Protein AF-A0ABD5S179-F1 (afdb_monomer_lite)

Organism: NCBI:txid1776492

Sequence (127 aa):
MGDDRQATFGTDGELRADTPPEASGTDDFGEEKGADDTDGGYNRYVVSSLLQKAVRRSDEEIAAWAAWELSRSGYGWNLWDRLNLFVVEDLRAGQDVALVVARYEELAEEWGEGSWRGRLCAIHAAL

Structure (mmCIF, N/CA/C/O backbone):
data_AF-A0ABD5S179-F1
#
_entry.id   AF-A0ABD5S179-F1
#
loop_
_atom_site.group_PDB
_atom_site.id
_atom_site.type_symbol
_atom_site.label_atom_id
_atom_site.label_alt_id
_atom_site.label_comp_id
_atom_site.label_asym_id
_atom_site.label_entity_id
_atom_site.label_seq_id
_atom_site.pdbx_PDB_ins_code
_atom_site.Cartn_x
_atom_site.Cartn_y
_atom_site.Cartn_z
_atom_site.occupancy
_atom_site.B_iso_or_equiv
_atom_site.auth_seq_id
_atom_site.auth_comp_id
_atom_site.auth_asym_id
_atom_site.auth_atom_id
_atom_site.pdbx_PDB_model_num
ATOM 1 N N . MET A 1 1 ? 8.893 13.911 5.346 1.00 35.06 1 MET A N 1
ATOM 2 C CA . MET A 1 1 ? 8.490 15.040 4.477 1.00 35.06 1 MET A CA 1
ATOM 3 C C . MET A 1 1 ? 8.954 14.687 3.080 1.00 35.06 1 MET A C 1
ATOM 5 O O . MET A 1 1 ? 10.134 14.848 2.794 1.00 35.06 1 MET A O 1
ATOM 9 N N . GLY A 1 2 ? 8.077 14.057 2.298 1.00 40.59 2 GLY A N 1
ATOM 10 C CA . GLY A 1 2 ? 8.385 13.671 0.926 1.00 40.59 2 GLY A CA 1
ATOM 11 C C . GLY A 1 2 ? 8.520 14.914 0.061 1.00 40.59 2 GLY A C 1
ATOM 12 O O . GLY A 1 2 ? 7.735 15.845 0.207 1.00 40.59 2 GLY A O 1
ATOM 13 N N . ASP A 1 3 ? 9.548 14.921 -0.777 1.00 41.84 3 ASP A N 1
ATOM 14 C CA . ASP A 1 3 ? 9.722 15.875 -1.865 1.00 41.84 3 ASP A CA 1
ATOM 15 C C . ASP A 1 3 ? 8.397 15.999 -2.633 1.00 41.84 3 ASP A C 1
ATOM 17 O O . ASP A 1 3 ? 7.816 14.976 -3.021 1.00 41.84 3 ASP A O 1
ATOM 21 N N . ASP A 1 4 ? 7.887 17.225 -2.776 1.00 45.16 4 ASP A N 1
ATOM 22 C CA . ASP A 1 4 ? 6.675 17.539 -3.532 1.00 45.16 4 ASP A CA 1
ATOM 23 C C . ASP A 1 4 ? 6.927 17.163 -4.998 1.00 45.16 4 ASP A C 1
ATOM 25 O O . ASP A 1 4 ? 7.359 17.978 -5.815 1.00 45.16 4 ASP A O 1
ATOM 29 N N . ARG A 1 5 ? 6.683 15.894 -5.339 1.00 58.81 5 ARG A N 1
ATOM 30 C CA . ARG A 1 5 ? 6.813 15.334 -6.689 1.00 58.81 5 ARG A CA 1
ATOM 31 C C . ARG A 1 5 ? 5.643 15.813 -7.544 1.00 58.81 5 ARG A C 1
ATOM 33 O O . ARG A 1 5 ? 4.743 15.060 -7.914 1.00 58.81 5 ARG A O 1
ATOM 40 N N . GLN A 1 6 ? 5.622 17.117 -7.798 1.00 55.97 6 GLN A N 1
ATOM 41 C CA . GLN A 1 6 ? 4.667 17.760 -8.679 1.00 55.97 6 GLN A CA 1
ATOM 42 C C . GLN A 1 6 ? 4.959 17.307 -10.108 1.00 55.97 6 GLN A C 1
ATOM 44 O O . GLN A 1 6 ? 6.061 17.502 -10.617 1.00 55.97 6 GLN A O 1
ATOM 49 N N . ALA A 1 7 ? 3.964 16.716 -10.769 1.00 59.78 7 ALA A N 1
ATOM 50 C CA . ALA A 1 7 ? 4.078 16.394 -12.183 1.00 59.78 7 ALA A CA 1
ATOM 51 C C . ALA A 1 7 ? 4.406 17.672 -12.971 1.00 59.78 7 ALA A C 1
ATOM 53 O O . ALA A 1 7 ? 3.683 18.671 -12.884 1.00 59.78 7 ALA A O 1
ATOM 54 N N . THR A 1 8 ? 5.508 17.647 -13.719 1.00 58.25 8 THR A N 1
ATOM 55 C CA . THR A 1 8 ? 5.935 18.778 -14.546 1.00 58.25 8 THR A CA 1
ATOM 56 C C . THR A 1 8 ? 5.627 18.492 -16.007 1.00 58.25 8 THR A C 1
ATOM 58 O O . THR A 1 8 ? 5.684 17.353 -16.469 1.00 58.25 8 THR A O 1
ATOM 61 N N . PHE A 1 9 ? 5.267 19.533 -16.753 1.00 66.00 9 PHE A N 1
ATOM 62 C CA . PHE A 1 9 ? 5.140 19.423 -18.200 1.00 66.00 9 PHE A CA 1
ATOM 63 C C . PHE A 1 9 ? 6.526 19.562 -18.829 1.00 66.00 9 PHE A C 1
ATOM 65 O O . PHE A 1 9 ? 7.252 20.519 -18.551 1.00 66.00 9 PHE A O 1
ATOM 72 N N . GLY A 1 10 ? 6.894 18.602 -19.674 1.00 62.50 10 GLY A N 1
ATOM 73 C CA . GLY A 1 10 ? 8.074 18.692 -20.520 1.00 62.50 10 GLY A CA 1
ATOM 74 C C . GLY A 1 10 ? 7.951 19.822 -21.545 1.00 62.50 10 GLY A C 1
ATOM 75 O O . GLY A 1 10 ? 6.874 20.368 -21.782 1.00 62.50 10 GLY A O 1
ATOM 76 N N . THR A 1 11 ? 9.064 20.152 -22.198 1.00 67.19 11 THR A N 1
ATOM 77 C CA . THR A 1 11 ? 9.140 21.177 -23.255 1.00 67.19 11 THR A CA 1
ATOM 78 C C . THR A 1 11 ? 8.179 20.942 -24.421 1.00 67.19 11 THR A C 1
ATOM 80 O O . THR A 1 11 ? 7.793 21.903 -25.080 1.00 67.19 11 THR A O 1
ATOM 83 N N . ASP A 1 12 ? 7.748 19.696 -24.620 1.00 70.56 12 ASP A N 1
ATOM 84 C CA . ASP A 1 12 ? 6.823 19.277 -25.677 1.00 70.56 12 ASP A CA 1
ATOM 85 C C . ASP A 1 12 ? 5.386 19.036 -25.163 1.00 70.56 12 ASP A C 1
ATOM 87 O O . ASP A 1 12 ? 4.533 18.535 -25.891 1.00 70.56 12 ASP A O 1
ATOM 91 N N . GLY A 1 13 ? 5.093 19.400 -23.907 1.00 65.44 13 GLY A N 1
ATOM 92 C CA . GLY A 1 13 ? 3.767 19.256 -23.292 1.00 65.44 13 GLY A CA 1
ATOM 93 C C . GLY A 1 13 ? 3.465 17.873 -22.707 1.00 65.44 13 GLY A C 1
ATOM 94 O O . GLY A 1 13 ? 2.362 17.652 -22.209 1.00 65.44 13 GLY A O 1
ATOM 95 N N . GLU A 1 14 ? 4.427 16.950 -22.725 1.00 62.41 14 GLU A N 1
ATOM 96 C CA . GLU A 1 14 ? 4.292 15.637 -22.091 1.00 62.41 14 GLU A CA 1
ATOM 97 C C . GLU A 1 14 ? 4.283 15.755 -20.562 1.00 62.41 14 GLU A C 1
ATOM 99 O O . GLU A 1 14 ? 5.107 16.459 -19.975 1.00 62.41 14 GLU A O 1
ATOM 104 N N . LEU A 1 15 ? 3.356 15.052 -19.911 1.00 58.41 15 LEU A N 1
ATOM 105 C CA . LEU A 1 15 ? 3.312 14.935 -18.455 1.00 58.41 15 LEU A CA 1
ATOM 106 C C . LEU A 1 15 ? 4.462 14.034 -17.993 1.00 58.41 15 LEU A C 1
ATOM 108 O O . LEU A 1 15 ? 4.468 12.840 -18.279 1.00 58.41 15 LEU A O 1
ATOM 112 N N . ARG A 1 16 ? 5.423 14.599 -17.261 1.00 51.78 16 ARG A N 1
ATOM 113 C CA . ARG A 1 16 ? 6.479 13.839 -16.590 1.00 51.78 16 ARG A CA 1
ATOM 114 C C . ARG A 1 16 ? 6.086 13.659 -15.134 1.00 51.78 16 ARG A C 1
ATOM 116 O O . ARG A 1 16 ? 6.177 14.588 -14.332 1.00 51.78 16 ARG A O 1
ATOM 123 N N . ALA A 1 17 ? 5.596 12.467 -14.820 1.00 57.12 17 ALA A N 1
ATOM 124 C CA . ALA A 1 17 ? 5.623 11.962 -13.459 1.00 57.12 17 ALA A CA 1
ATOM 125 C C . ALA A 1 17 ? 6.963 11.244 -13.278 1.00 57.12 17 ALA A C 1
ATOM 127 O O . ALA A 1 17 ? 7.329 10.421 -14.117 1.00 57.12 17 ALA A O 1
ATOM 128 N N . ASP A 1 18 ? 7.699 11.563 -12.217 1.00 62.41 18 ASP A N 1
ATOM 129 C CA . ASP A 1 18 ? 8.901 10.811 -11.865 1.00 62.41 18 ASP A CA 1
ATOM 130 C C . ASP A 1 18 ? 8.477 9.415 -11.388 1.00 62.41 18 ASP A C 1
ATOM 132 O O . ASP A 1 18 ? 8.128 9.212 -10.221 1.00 62.41 18 ASP A O 1
ATOM 136 N N . THR A 1 19 ? 8.453 8.452 -12.313 1.00 65.69 19 THR A N 1
ATOM 137 C CA . THR A 1 19 ? 8.315 7.033 -11.983 1.00 65.69 19 THR A CA 1
ATOM 138 C C . THR A 1 19 ? 9.563 6.609 -11.210 1.00 65.69 19 THR A C 1
ATOM 140 O O . THR A 1 19 ? 10.671 6.759 -11.734 1.00 65.69 19 THR A O 1
ATOM 143 N N . PRO A 1 20 ? 9.424 6.095 -9.974 1.00 70.38 20 PRO A N 1
ATOM 144 C CA . PRO A 1 20 ? 10.568 5.605 -9.218 1.00 70.38 20 PRO A CA 1
ATOM 145 C C . PRO A 1 20 ? 11.324 4.534 -10.014 1.00 70.38 20 PRO A C 1
ATOM 147 O O . PRO A 1 20 ? 10.675 3.740 -10.704 1.00 70.38 20 PRO A O 1
ATOM 150 N N . PRO A 1 21 ? 12.661 4.451 -9.908 1.00 75.00 21 PRO A N 1
ATOM 151 C CA . PRO A 1 21 ? 13.430 3.387 -10.552 1.00 75.00 21 PRO A CA 1
ATOM 152 C C . PRO A 1 21 ? 12.874 1.990 -10.247 1.00 75.00 21 PRO A C 1
ATOM 154 O O . PRO A 1 21 ? 12.837 1.134 -11.127 1.00 75.00 21 PRO A O 1
ATOM 157 N N . GLU A 1 22 ? 12.372 1.785 -9.029 1.00 78.19 22 GLU A N 1
ATOM 158 C CA . GLU A 1 22 ? 11.787 0.532 -8.546 1.00 78.19 22 GLU A CA 1
ATOM 159 C C . GLU A 1 22 ? 10.468 0.165 -9.240 1.00 78.19 22 GLU A C 1
ATOM 161 O O . GLU A 1 22 ? 10.056 -0.990 -9.189 1.00 78.19 22 GLU A O 1
ATOM 166 N N . ALA A 1 23 ? 9.804 1.132 -9.877 1.00 80.88 23 ALA 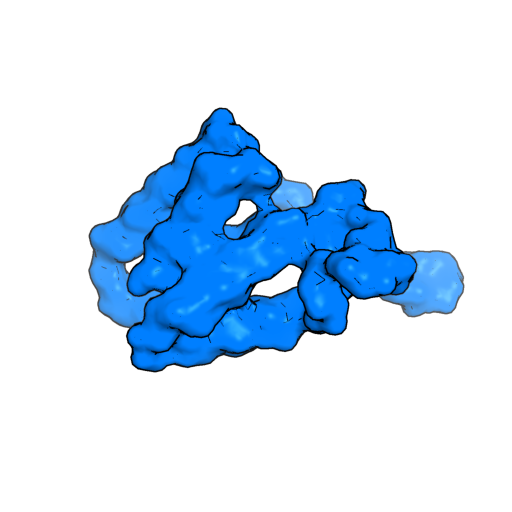A N 1
ATOM 167 C CA . ALA A 1 23 ? 8.573 0.932 -10.633 1.00 80.88 23 ALA A CA 1
ATOM 168 C C . ALA A 1 23 ? 8.807 0.775 -12.146 1.00 80.88 23 ALA A C 1
ATOM 170 O O . ALA A 1 23 ? 7.858 0.529 -12.885 1.00 80.88 23 ALA A O 1
ATOM 171 N N . SER A 1 24 ? 10.055 0.870 -12.611 1.00 86.81 24 SER A N 1
ATOM 172 C CA . SER A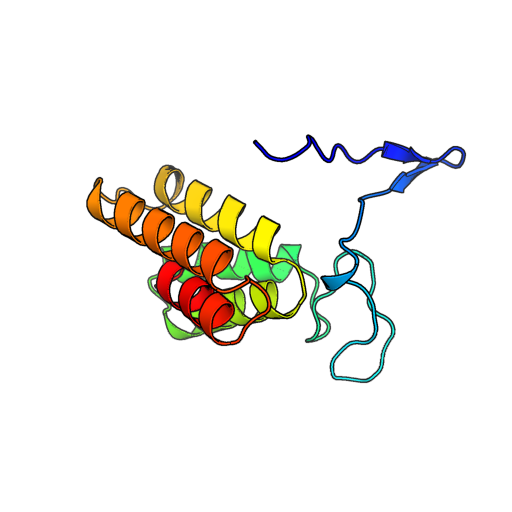 1 24 ? 10.431 0.645 -14.012 1.00 86.81 24 SER A CA 1
ATOM 173 C C . SER A 1 24 ? 10.825 -0.816 -14.283 1.00 86.81 24 SER A C 1
ATOM 175 O O . SER A 1 24 ? 11.082 -1.578 -13.352 1.00 86.81 24 SER A O 1
ATOM 177 N N . GLY A 1 25 ? 10.887 -1.222 -15.555 1.00 90.94 25 GLY A N 1
ATOM 178 C CA . GLY A 1 25 ? 11.335 -2.558 -15.965 1.00 90.94 25 GLY A CA 1
ATOM 179 C C . GLY A 1 25 ? 10.305 -3.299 -16.811 1.00 90.94 25 GLY A C 1
ATOM 180 O O . GLY A 1 25 ? 9.541 -2.676 -17.546 1.00 90.94 25 GLY A O 1
ATOM 181 N N . THR A 1 26 ? 10.307 -4.629 -16.724 1.00 94.94 26 THR A N 1
ATOM 182 C CA . THR A 1 26 ? 9.315 -5.487 -17.384 1.00 94.94 26 THR A CA 1
ATOM 183 C C . THR A 1 26 ? 8.324 -6.043 -16.376 1.00 94.94 26 THR A C 1
ATOM 185 O O . THR A 1 26 ? 8.694 -6.302 -15.231 1.00 94.94 26 THR A O 1
ATOM 188 N N . ASP A 1 27 ? 7.092 -6.256 -16.810 1.00 96.25 27 ASP A N 1
ATOM 189 C CA . ASP A 1 27 ? 6.068 -6.931 -16.024 1.00 96.25 27 ASP A CA 1
ATOM 190 C C . ASP A 1 27 ? 6.305 -8.458 -15.970 1.00 96.25 27 ASP A C 1
ATOM 192 O O . ASP A 1 27 ? 7.264 -8.998 -16.538 1.00 96.25 27 ASP A O 1
ATOM 196 N N . ASP A 1 28 ? 5.423 -9.174 -15.275 1.00 96.50 28 ASP A N 1
ATOM 197 C CA . ASP A 1 28 ? 5.458 -10.631 -15.127 1.00 96.50 28 ASP A CA 1
ATOM 198 C C . ASP A 1 28 ? 5.257 -11.383 -16.460 1.00 96.50 28 ASP A C 1
ATOM 200 O O . A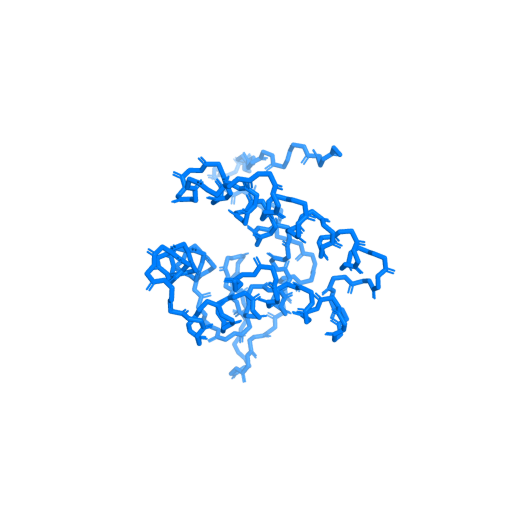SP A 1 28 ? 5.532 -12.585 -16.541 1.00 96.50 28 ASP A O 1
ATOM 204 N N . PHE A 1 29 ? 4.779 -10.699 -17.503 1.00 95.75 29 PHE A N 1
ATOM 205 C CA . PHE A 1 29 ? 4.576 -11.236 -18.850 1.00 95.75 29 PHE A CA 1
ATOM 206 C C . PHE A 1 29 ? 5.755 -10.937 -19.788 1.00 95.75 29 PHE A C 1
ATOM 208 O O . PHE A 1 29 ? 5.806 -11.463 -20.904 1.00 95.75 29 PHE A O 1
ATOM 215 N N . GLY A 1 30 ? 6.742 -10.170 -19.319 1.00 95.00 30 GLY A N 1
ATOM 216 C CA . GLY A 1 30 ? 7.906 -9.752 -20.091 1.00 95.00 30 GLY A CA 1
ATOM 217 C C . GLY A 1 30 ? 7.644 -8.545 -20.994 1.00 95.00 30 GLY A C 1
ATOM 218 O O . GLY A 1 30 ? 8.456 -8.278 -21.882 1.00 95.00 30 GLY A O 1
ATOM 219 N N . GLU A 1 31 ? 6.537 -7.831 -20.790 1.00 95.12 31 GLU A N 1
ATOM 220 C CA . GLU A 1 31 ? 6.212 -6.585 -21.483 1.00 95.12 31 GLU A CA 1
ATOM 221 C C . GLU A 1 31 ? 6.852 -5.392 -20.756 1.00 95.12 31 GLU A C 1
ATOM 223 O O . GLU A 1 31 ? 7.061 -5.419 -19.544 1.00 95.12 31 GLU A O 1
ATOM 228 N N . GLU A 1 32 ? 7.228 -4.344 -21.493 1.00 94.19 32 GLU A N 1
ATOM 229 C CA . GLU A 1 32 ? 7.817 -3.137 -20.900 1.00 94.19 32 GLU A CA 1
ATOM 230 C C . GLU A 1 32 ? 6.748 -2.351 -20.132 1.00 94.19 32 GLU A C 1
ATOM 232 O O . GLU A 1 32 ? 5.705 -2.007 -20.689 1.00 94.19 32 GLU A O 1
ATOM 237 N N . LYS A 1 33 ? 7.011 -2.054 -18.855 1.00 92.94 33 LYS A N 1
ATOM 238 C CA . LYS A 1 33 ? 6.059 -1.346 -17.996 1.00 92.94 33 LYS A CA 1
ATOM 239 C C . LYS A 1 33 ? 5.951 0.120 -18.395 1.00 92.94 33 LYS A C 1
ATOM 241 O O . LYS A 1 33 ? 6.956 0.832 -18.470 1.00 92.94 33 LYS A O 1
ATOM 246 N N . GLY A 1 34 ? 4.720 0.603 -18.546 1.00 90.19 34 GLY A N 1
ATOM 247 C CA . GLY A 1 34 ? 4.442 2.029 -18.529 1.00 90.19 34 GLY A CA 1
ATOM 248 C C . GLY A 1 34 ? 4.711 2.650 -17.155 1.00 90.19 34 GLY A C 1
ATOM 249 O O . GLY A 1 34 ? 4.816 1.973 -16.134 1.00 90.19 34 GLY A O 1
ATOM 250 N N . ALA A 1 35 ? 4.777 3.982 -17.117 1.00 88.62 35 ALA A N 1
ATOM 251 C CA . ALA A 1 35 ? 5.069 4.768 -15.912 1.00 88.62 35 ALA A CA 1
ATOM 252 C C . ALA A 1 35 ? 4.146 4.467 -14.711 1.00 88.62 35 ALA A C 1
ATOM 254 O O . ALA A 1 35 ? 4.555 4.603 -13.553 1.00 88.62 35 ALA A O 1
ATOM 255 N N . ASP A 1 36 ? 2.904 4.074 -14.998 1.00 91.94 36 ASP A N 1
ATOM 256 C CA . ASP A 1 36 ? 1.850 3.792 -14.026 1.00 91.94 36 ASP A CA 1
ATOM 257 C C . ASP A 1 36 ? 1.444 2.306 -13.998 1.00 91.94 36 ASP A C 1
ATOM 259 O O . ASP A 1 36 ? 0.427 1.982 -13.381 1.00 91.94 36 ASP A O 1
ATOM 263 N N . ASP A 1 37 ? 2.193 1.415 -14.651 1.00 95.75 37 ASP A N 1
ATOM 264 C CA . ASP A 1 37 ? 1.865 -0.010 -14.718 1.00 95.75 37 ASP A CA 1
ATOM 265 C C . ASP A 1 37 ? 2.541 -0.804 -13.596 1.00 95.75 37 ASP A C 1
ATOM 267 O O . ASP A 1 37 ? 3.706 -0.605 -13.254 1.00 95.75 37 ASP A O 1
ATOM 271 N N . THR A 1 38 ? 1.797 -1.725 -12.994 1.00 96.81 38 THR A N 1
ATOM 272 C CA . THR A 1 38 ? 2.290 -2.645 -11.971 1.00 96.81 38 THR A CA 1
ATOM 273 C C . THR A 1 38 ? 2.991 -3.844 -12.605 1.00 96.81 38 THR A C 1
ATOM 275 O O . THR A 1 38 ? 2.882 -4.087 -13.805 1.00 96.81 38 THR A O 1
ATOM 278 N N . ASP A 1 39 ? 3.720 -4.618 -11.807 1.00 96.88 39 ASP A N 1
ATOM 279 C CA . ASP A 1 39 ? 4.390 -5.830 -12.284 1.00 96.88 39 ASP A CA 1
ATOM 280 C C . ASP A 1 39 ? 3.392 -6.892 -12.786 1.00 96.88 39 ASP A C 1
ATOM 282 O O . ASP A 1 39 ? 3.735 -7.723 -13.611 1.00 96.88 39 ASP A O 1
ATOM 286 N N . GLY A 1 40 ? 2.146 -6.884 -12.313 1.00 96.69 40 GLY A N 1
ATOM 287 C CA . GLY A 1 40 ? 1.065 -7.727 -12.824 1.00 96.69 40 GLY A CA 1
ATOM 288 C C . GLY A 1 40 ? 0.386 -7.204 -14.096 1.00 96.69 40 GLY A C 1
ATOM 289 O O . GLY A 1 40 ? -0.630 -7.774 -14.494 1.00 96.69 40 GLY A O 1
ATOM 290 N N . GLY A 1 41 ? 0.884 -6.121 -14.703 1.00 96.38 41 GLY A N 1
ATOM 291 C CA . GLY A 1 41 ? 0.331 -5.542 -15.933 1.00 96.38 41 GLY A CA 1
ATOM 292 C C . GLY A 1 41 ? -0.946 -4.715 -15.726 1.00 96.38 41 GLY A C 1
ATOM 293 O O . GLY A 1 41 ? -1.747 -4.553 -16.647 1.00 96.38 41 GLY A O 1
ATOM 294 N N . TYR A 1 42 ? -1.186 -4.206 -14.512 1.00 96.75 42 TYR A N 1
ATOM 295 C CA . TYR A 1 42 ? -2.350 -3.369 -14.206 1.00 96.75 42 TYR A CA 1
ATOM 296 C C . TYR A 1 42 ? -1.961 -1.904 -14.067 1.00 96.75 42 TYR A C 1
ATOM 298 O O . TYR A 1 42 ? -0.890 -1.577 -13.579 1.00 96.75 42 TYR A O 1
ATOM 306 N N . ASN A 1 43 ? -2.884 -0.990 -14.354 1.00 95.69 43 ASN A N 1
ATOM 307 C CA . ASN A 1 43 ? -2.667 0.411 -14.013 1.00 95.69 43 ASN A CA 1
ATOM 308 C C . ASN A 1 43 ? -2.775 0.631 -12.486 1.00 95.69 43 ASN A C 1
ATOM 310 O O . ASN A 1 43 ? -3.799 0.309 -11.871 1.00 95.69 43 ASN A O 1
ATOM 314 N N . ARG A 1 44 ? -1.766 1.249 -11.864 1.00 95.56 44 ARG A N 1
ATOM 315 C CA . ARG A 1 44 ? -1.690 1.458 -10.407 1.00 95.56 44 ARG A CA 1
ATOM 316 C C . ARG A 1 44 ? -2.856 2.257 -9.835 1.00 95.56 44 ARG A C 1
ATOM 318 O O . ARG A 1 44 ? -3.259 2.015 -8.700 1.00 95.56 44 ARG A O 1
ATOM 325 N N . TYR A 1 45 ? -3.444 3.188 -10.594 1.00 95.50 45 TYR A N 1
ATOM 326 C CA . TYR A 1 45 ? -4.603 3.946 -10.120 1.00 95.50 45 TYR A CA 1
ATOM 327 C C . TYR A 1 45 ? -5.833 3.046 -9.993 1.00 95.50 45 TYR A C 1
ATOM 329 O O . TYR A 1 45 ? -6.634 3.226 -9.073 1.00 95.50 45 TYR A O 1
ATOM 337 N N . VAL A 1 46 ? -5.967 2.049 -10.874 1.00 98.12 46 VAL A N 1
ATOM 338 C CA . VAL A 1 46 ? -7.025 1.035 -10.790 1.00 98.12 46 VAL A CA 1
ATOM 339 C C . VAL A 1 46 ? -6.807 0.156 -9.562 1.00 98.12 46 VAL A C 1
ATOM 341 O O . VAL A 1 46 ? -7.745 -0.014 -8.784 1.00 98.12 46 VAL A O 1
ATOM 344 N N . VAL A 1 47 ? -5.579 -0.321 -9.332 1.00 98.31 47 VAL A N 1
ATOM 345 C CA . VAL A 1 47 ? -5.237 -1.143 -8.155 1.00 98.31 47 VAL A CA 1
ATOM 346 C C . VAL A 1 47 ? -5.426 -0.358 -6.850 1.00 98.31 47 VAL A C 1
ATOM 348 O O . VAL A 1 47 ? -6.077 -0.838 -5.928 1.00 98.31 47 VAL A O 1
ATOM 351 N N . SER A 1 48 ? -4.974 0.896 -6.786 1.00 96.94 48 SER A N 1
ATOM 352 C CA . SER A 1 48 ? -5.195 1.791 -5.640 1.00 96.94 48 SER A CA 1
ATOM 353 C C . SER A 1 48 ? -6.688 2.051 -5.383 1.00 96.94 48 SER A C 1
ATOM 355 O O . SER A 1 48 ? -7.151 2.053 -4.241 1.00 96.94 48 SER A O 1
ATOM 357 N N . SER A 1 49 ? -7.483 2.209 -6.445 1.00 96.81 49 SER A N 1
ATOM 358 C CA . SER A 1 49 ? -8.935 2.365 -6.332 1.00 96.81 49 SER A CA 1
ATOM 359 C C . SER A 1 49 ? -9.646 1.068 -5.924 1.00 96.81 49 SER A C 1
ATOM 361 O O . SER A 1 49 ? -10.715 1.127 -5.308 1.00 96.81 49 SER A O 1
ATOM 363 N N . LEU A 1 50 ? -9.102 -0.095 -6.293 1.00 98.38 50 LEU A N 1
ATOM 364 C CA . LEU A 1 50 ? -9.569 -1.404 -5.840 1.00 98.38 50 LEU A CA 1
ATOM 365 C C . LEU A 1 50 ? -9.293 -1.569 -4.344 1.00 98.38 50 LEU A C 1
ATOM 367 O O . LEU A 1 50 ? -10.225 -1.892 -3.612 1.00 98.38 50 LEU A O 1
ATOM 371 N N . LEU A 1 51 ? -8.073 -1.252 -3.898 1.00 97.94 51 LEU A N 1
ATOM 372 C CA . LEU A 1 51 ? -7.663 -1.296 -2.495 1.00 97.94 51 LEU A CA 1
ATOM 373 C C . LEU A 1 51 ? -8.632 -0.511 -1.604 1.00 97.94 51 LEU A C 1
ATOM 375 O O . LEU A 1 51 ? -9.213 -1.084 -0.689 1.00 97.94 51 LEU A O 1
ATOM 379 N N . GLN A 1 52 ? -8.893 0.764 -1.924 1.00 95.50 52 GLN A N 1
ATOM 380 C CA . GLN A 1 52 ? -9.838 1.587 -1.155 1.00 95.50 52 GLN A CA 1
ATOM 381 C C . GLN A 1 52 ? -11.210 0.910 -1.033 1.00 95.50 52 GLN A C 1
ATOM 383 O O . GLN A 1 52 ? -11.825 0.869 0.029 1.00 95.50 52 GLN A O 1
ATOM 388 N N . LYS A 1 53 ? -11.714 0.353 -2.139 1.00 96.00 53 LYS A N 1
ATOM 389 C CA . LYS A 1 53 ? -13.025 -0.304 -2.163 1.00 96.00 53 LYS A CA 1
ATOM 390 C C . LYS A 1 53 ? -13.047 -1.615 -1.380 1.00 96.00 53 LYS A C 1
ATOM 392 O O . LYS A 1 53 ? -14.102 -1.937 -0.839 1.00 96.00 53 LYS A O 1
ATOM 397 N N . ALA A 1 54 ? -11.946 -2.359 -1.362 1.00 96.62 54 ALA A N 1
ATOM 398 C CA . ALA A 1 54 ? -11.810 -3.599 -0.609 1.00 96.62 54 ALA A CA 1
ATOM 399 C C . ALA A 1 54 ? -11.766 -3.317 0.898 1.00 96.62 54 ALA A C 1
ATOM 401 O O . ALA A 1 54 ? -12.602 -3.843 1.631 1.00 96.62 54 ALA A O 1
ATOM 402 N N . VAL A 1 55 ? -10.918 -2.373 1.329 1.00 93.44 55 VAL A N 1
ATOM 403 C CA . VAL A 1 55 ? -10.816 -1.915 2.728 1.00 93.44 55 VAL A CA 1
ATOM 404 C C . VAL A 1 55 ? -12.182 -1.462 3.257 1.00 93.44 55 VAL A C 1
ATOM 406 O O . VAL A 1 55 ? -12.653 -1.942 4.284 1.00 93.44 55 VAL A O 1
ATOM 409 N N . ARG A 1 56 ? -12.906 -0.621 2.502 1.00 91.62 56 ARG A N 1
ATOM 410 C CA . ARG A 1 56 ? -14.253 -0.131 2.872 1.00 91.62 56 ARG A CA 1
ATOM 411 C C . ARG A 1 56 ? -15.314 -1.221 3.034 1.00 91.62 56 ARG A C 1
ATOM 413 O O . ARG A 1 56 ? -16.363 -0.962 3.624 1.00 91.62 56 ARG A O 1
ATOM 420 N N . ARG A 1 57 ? -15.102 -2.395 2.440 1.00 93.31 57 ARG A N 1
ATOM 421 C CA . ARG A 1 57 ? -16.029 -3.535 2.490 1.00 93.31 57 ARG A CA 1
ATOM 422 C C . ARG A 1 57 ? -15.519 -4.671 3.370 1.00 93.31 57 ARG A C 1
ATOM 424 O O . ARG A 1 57 ? -16.196 -5.692 3.434 1.00 93.31 57 ARG A O 1
ATOM 431 N N . SER A 1 58 ? -14.372 -4.486 4.026 1.00 91.75 58 SER A N 1
ATOM 432 C CA . SER A 1 58 ? -13.691 -5.526 4.801 1.00 91.75 58 SER A CA 1
ATOM 433 C C . SER A 1 58 ? -13.416 -6.790 3.973 1.00 91.75 58 SER A C 1
ATOM 435 O O . SER A 1 58 ? -13.561 -7.908 4.459 1.00 91.75 58 SER A O 1
ATOM 437 N N . ASP A 1 59 ? -13.063 -6.612 2.697 1.00 97.25 59 ASP A N 1
ATOM 438 C CA . ASP A 1 59 ? -12.638 -7.697 1.810 1.00 97.25 59 ASP A CA 1
ATOM 439 C C . ASP A 1 59 ? -11.121 -7.893 1.951 1.00 97.25 59 ASP A C 1
ATOM 441 O O . ASP A 1 59 ? -10.329 -7.297 1.217 1.00 97.25 59 ASP A O 1
ATOM 445 N N . GLU A 1 60 ? -10.730 -8.672 2.962 1.00 97.19 60 GLU A N 1
ATOM 446 C CA . GLU A 1 60 ? -9.331 -8.874 3.363 1.00 97.19 60 GLU A CA 1
ATOM 447 C C . GLU A 1 60 ? -8.473 -9.477 2.245 1.00 97.19 60 GLU A C 1
ATOM 449 O O . GLU A 1 60 ? -7.328 -9.071 2.058 1.00 97.19 60 GLU A O 1
ATOM 454 N N . GLU A 1 61 ? -9.016 -10.420 1.471 1.00 98.31 61 GLU A N 1
ATOM 455 C CA . GLU A 1 61 ? -8.273 -11.095 0.402 1.00 98.31 61 GLU A CA 1
ATOM 456 C C . GLU A 1 61 ? -7.903 -10.110 -0.712 1.00 98.31 61 GLU A C 1
ATOM 458 O O . GLU A 1 61 ? -6.740 -10.018 -1.115 1.00 98.31 61 GLU A O 1
ATOM 463 N N . ILE A 1 62 ? -8.877 -9.318 -1.171 1.00 98.62 62 ILE A N 1
ATOM 464 C CA . ILE A 1 62 ? -8.643 -8.324 -2.220 1.00 98.62 62 ILE A CA 1
ATOM 465 C C . ILE A 1 62 ? -7.802 -7.153 -1.700 1.00 98.62 62 ILE A C 1
ATOM 467 O O . ILE A 1 62 ? -6.963 -6.634 -2.442 1.00 98.62 62 ILE A O 1
ATOM 471 N N . ALA A 1 63 ? -7.979 -6.745 -0.440 1.00 98.00 63 ALA A N 1
ATOM 472 C CA . ALA A 1 63 ? -7.157 -5.706 0.177 1.00 98.00 63 ALA A CA 1
ATOM 473 C C . ALA A 1 63 ? -5.686 -6.141 0.283 1.00 98.00 63 ALA A C 1
ATOM 475 O O . ALA A 1 63 ? -4.798 -5.406 -0.155 1.00 98.00 63 ALA A O 1
ATOM 476 N N . ALA A 1 64 ? -5.433 -7.362 0.766 1.00 98.38 64 ALA A N 1
ATOM 477 C CA . ALA A 1 64 ? -4.096 -7.942 0.843 1.00 98.38 64 ALA A CA 1
ATOM 478 C C . ALA A 1 64 ? -3.439 -8.043 -0.537 1.00 98.38 64 ALA A C 1
ATOM 480 O O . ALA A 1 64 ? -2.282 -7.650 -0.696 1.00 98.38 64 ALA A O 1
ATOM 481 N N . TRP A 1 65 ? -4.174 -8.528 -1.543 1.00 98.62 65 TRP A N 1
ATOM 482 C CA . TRP A 1 65 ? -3.657 -8.634 -2.906 1.00 98.62 65 TRP A CA 1
ATOM 483 C C . TRP A 1 65 ? -3.285 -7.265 -3.484 1.00 98.62 65 TRP A C 1
ATOM 485 O O . TRP A 1 65 ? -2.182 -7.096 -4.001 1.00 98.62 65 TRP A O 1
ATOM 495 N N . ALA A 1 66 ? -4.165 -6.268 -3.356 1.00 98.56 66 ALA A N 1
ATOM 496 C CA . ALA A 1 66 ? -3.917 -4.938 -3.904 1.00 98.56 66 ALA A CA 1
ATOM 497 C C . ALA A 1 66 ? -2.739 -4.234 -3.205 1.00 98.56 66 ALA A C 1
ATOM 499 O O . ALA A 1 66 ? -1.931 -3.581 -3.869 1.00 98.56 66 ALA A O 1
ATOM 500 N N . ALA A 1 67 ? -2.605 -4.392 -1.884 1.00 98.25 67 ALA A N 1
ATOM 501 C CA . ALA A 1 67 ? -1.471 -3.866 -1.128 1.00 98.25 67 ALA A CA 1
ATOM 502 C C . ALA A 1 67 ? -0.152 -4.552 -1.517 1.00 98.25 67 ALA A C 1
ATOM 504 O O . ALA A 1 67 ? 0.852 -3.878 -1.758 1.00 98.25 67 ALA A O 1
ATOM 505 N N . TRP A 1 68 ? -0.160 -5.882 -1.642 1.00 98.06 68 TRP A N 1
ATOM 506 C CA . TRP A 1 68 ? 0.995 -6.648 -2.109 1.00 98.06 68 TRP A CA 1
ATOM 507 C C . TRP A 1 68 ? 1.434 -6.224 -3.514 1.00 98.06 68 TRP A C 1
ATOM 509 O O . TRP A 1 68 ? 2.624 -5.996 -3.737 1.00 98.06 68 TRP A O 1
ATOM 519 N N . GLU A 1 69 ? 0.482 -6.075 -4.437 1.00 98.25 69 GLU A N 1
ATOM 520 C CA . GLU A 1 69 ? 0.753 -5.721 -5.829 1.00 98.25 69 GLU A CA 1
ATOM 521 C C . GLU A 1 69 ? 1.348 -4.312 -5.956 1.00 98.25 69 GLU A C 1
ATOM 523 O O . GLU A 1 69 ? 2.348 -4.123 -6.648 1.00 98.25 69 GLU A O 1
ATOM 528 N N . LEU A 1 70 ? 0.804 -3.320 -5.243 1.00 97.62 70 LEU A N 1
ATOM 529 C CA . LEU A 1 70 ? 1.375 -1.968 -5.229 1.00 97.62 70 LEU A CA 1
ATOM 530 C C . LEU A 1 70 ? 2.773 -1.950 -4.599 1.00 97.62 70 LEU A C 1
ATOM 532 O O . LEU A 1 70 ? 3.691 -1.343 -5.149 1.00 97.62 70 LEU A O 1
ATOM 536 N N . SER A 1 71 ? 2.952 -2.641 -3.469 1.00 96.56 71 SER A N 1
ATOM 537 C CA . SER A 1 71 ? 4.229 -2.683 -2.751 1.00 96.56 71 SER A CA 1
ATOM 538 C C . SER A 1 71 ? 5.333 -3.339 -3.580 1.00 96.56 71 SER A C 1
ATOM 540 O O . SER A 1 71 ? 6.431 -2.791 -3.695 1.00 96.56 71 SER A O 1
ATOM 542 N N . ARG A 1 72 ? 5.061 -4.493 -4.201 1.00 95.44 72 ARG A N 1
ATOM 543 C CA . ARG A 1 72 ? 6.078 -5.209 -4.981 1.00 95.44 72 ARG A CA 1
ATOM 544 C C . ARG A 1 72 ? 6.468 -4.479 -6.268 1.00 95.44 72 ARG A C 1
ATOM 546 O O . ARG A 1 72 ? 7.613 -4.620 -6.677 1.00 95.44 72 ARG A O 1
ATOM 553 N N . SER A 1 73 ? 5.545 -3.698 -6.835 1.00 95.94 73 SER A N 1
ATOM 554 C CA . SER A 1 73 ? 5.698 -3.019 -8.129 1.00 95.94 73 SER A CA 1
ATOM 555 C C . SER A 1 73 ? 6.380 -1.650 -8.039 1.00 95.94 73 SER A C 1
ATOM 557 O O . SER A 1 73 ? 6.292 -0.866 -8.981 1.00 95.94 73 SER A O 1
ATOM 559 N N . GLY A 1 74 ? 6.992 -1.318 -6.896 1.00 93.75 74 GLY A N 1
ATOM 560 C CA . GLY A 1 74 ? 7.664 -0.030 -6.685 1.00 93.75 74 GLY A CA 1
ATOM 561 C C . GLY A 1 74 ? 6.728 1.136 -6.344 1.00 93.75 74 GLY A C 1
ATOM 562 O O . GLY A 1 74 ? 7.157 2.290 -6.315 1.00 93.75 74 GLY A O 1
ATOM 563 N N . TYR A 1 75 ? 5.455 0.861 -6.043 1.00 94.88 75 TYR A N 1
ATOM 564 C CA . TYR A 1 75 ? 4.455 1.870 -5.676 1.00 94.88 75 TYR A CA 1
ATOM 565 C C . TYR A 1 75 ? 4.172 1.918 -4.165 1.00 94.88 75 TYR A C 1
ATOM 567 O O . TYR A 1 75 ? 3.080 2.316 -3.758 1.00 94.88 75 TYR A O 1
ATOM 575 N N . GLY A 1 76 ? 5.157 1.558 -3.330 1.00 93.38 76 GLY A N 1
ATOM 576 C CA . GLY A 1 76 ? 5.069 1.624 -1.863 1.00 93.38 76 GLY A CA 1
ATOM 577 C C . GLY A 1 76 ? 4.634 3.001 -1.353 1.00 93.38 76 GLY A C 1
ATOM 578 O O . GLY A 1 76 ? 3.660 3.100 -0.615 1.00 93.38 76 GLY A O 1
ATOM 579 N N . TRP A 1 77 ? 5.240 4.074 -1.866 1.00 90.50 77 TRP A N 1
ATOM 580 C CA . TRP A 1 77 ? 4.834 5.455 -1.566 1.00 90.50 77 TRP A CA 1
ATOM 581 C C . TRP A 1 77 ? 3.338 5.708 -1.820 1.00 90.50 77 TRP A C 1
ATOM 583 O O . TRP A 1 77 ? 2.641 6.275 -0.985 1.00 90.50 77 TRP A O 1
ATOM 593 N N . ASN A 1 78 ? 2.810 5.234 -2.954 1.00 92.38 78 ASN A N 1
ATOM 594 C CA . ASN A 1 78 ? 1.409 5.434 -3.305 1.00 92.38 78 ASN A CA 1
ATOM 595 C C . ASN A 1 78 ? 0.487 4.606 -2.406 1.00 92.38 78 ASN A C 1
ATOM 597 O O . ASN A 1 78 ? -0.608 5.061 -2.084 1.00 92.38 78 ASN A O 1
ATOM 601 N N . LEU A 1 79 ? 0.913 3.407 -2.017 1.00 96.19 79 LEU A N 1
ATOM 602 C CA . LEU A 1 79 ? 0.196 2.569 -1.068 1.00 96.19 79 LEU A CA 1
ATOM 603 C C . LEU A 1 79 ? 0.081 3.251 0.302 1.00 96.19 79 LEU A C 1
ATOM 605 O O . LEU A 1 79 ? -1.032 3.400 0.804 1.00 96.19 79 LEU A O 1
ATOM 609 N N . TRP A 1 80 ? 1.200 3.682 0.884 1.00 96.38 80 TRP A N 1
ATOM 610 C CA . TRP A 1 80 ? 1.234 4.249 2.234 1.00 96.38 80 TRP A CA 1
ATOM 611 C C . TRP A 1 80 ? 0.488 5.582 2.335 1.00 96.38 80 TRP A C 1
ATOM 613 O O . TRP A 1 80 ? -0.330 5.749 3.245 1.00 96.38 80 TRP A O 1
ATOM 623 N N . ASP A 1 81 ? 0.637 6.472 1.345 1.00 94.44 81 ASP A N 1
ATOM 624 C CA . ASP A 1 81 ? -0.155 7.709 1.250 1.00 94.44 81 ASP A CA 1
ATOM 625 C C . ASP A 1 81 ? -1.664 7.410 1.275 1.00 94.44 81 ASP A C 1
ATOM 627 O O . ASP A 1 81 ? -2.464 8.113 1.900 1.00 94.44 81 ASP A O 1
ATOM 631 N N . ARG A 1 82 ? -2.074 6.338 0.589 1.00 95.12 82 ARG A N 1
ATOM 632 C CA . ARG A 1 82 ? -3.477 5.936 0.479 1.00 95.12 82 ARG A CA 1
ATOM 633 C C . ARG A 1 82 ? -4.003 5.282 1.747 1.00 95.12 82 ARG A C 1
ATOM 635 O O . ARG A 1 82 ? -5.111 5.616 2.150 1.00 95.12 82 ARG A O 1
ATOM 642 N N . LEU A 1 83 ? -3.233 4.412 2.396 1.00 94.62 83 LEU A N 1
ATOM 643 C CA . LEU A 1 83 ? -3.630 3.808 3.671 1.00 94.62 83 LEU A CA 1
ATOM 644 C C . LEU A 1 83 ? -3.812 4.877 4.756 1.00 94.62 83 LEU A C 1
ATOM 646 O O . LEU A 1 83 ? -4.841 4.887 5.432 1.00 94.62 83 LEU A O 1
ATOM 650 N N . ASN A 1 84 ? -2.890 5.839 4.848 1.00 92.81 84 ASN A N 1
ATOM 651 C CA . ASN A 1 84 ? -3.027 6.987 5.746 1.00 92.81 84 ASN A CA 1
ATOM 652 C C . ASN A 1 84 ? -4.273 7.834 5.428 1.00 92.81 84 ASN A C 1
ATOM 654 O O . ASN A 1 84 ? -4.983 8.261 6.340 1.00 92.81 84 ASN A O 1
ATOM 658 N N . LEU A 1 85 ? -4.596 8.038 4.145 1.00 92.19 85 LEU A N 1
ATOM 659 C CA . LEU A 1 85 ? -5.838 8.706 3.747 1.00 92.19 85 LEU A CA 1
ATOM 660 C C . LEU A 1 85 ? -7.084 7.915 4.182 1.00 92.19 85 LEU A C 1
ATOM 662 O O . LEU A 1 85 ? -8.019 8.506 4.723 1.00 92.19 85 LEU A O 1
ATOM 666 N N . PHE A 1 86 ? -7.106 6.591 3.996 1.00 91.06 86 PHE A N 1
ATOM 667 C CA . PHE A 1 86 ? -8.261 5.752 4.344 1.00 91.06 86 PHE A CA 1
ATOM 668 C C . PHE A 1 86 ? -8.560 5.763 5.843 1.00 91.06 86 PHE A C 1
ATOM 670 O O . PHE A 1 86 ? -9.733 5.752 6.217 1.00 91.06 86 PHE A O 1
ATOM 677 N N . VAL A 1 87 ? -7.524 5.843 6.688 1.00 88.44 87 VAL A N 1
ATOM 678 C CA . VAL A 1 87 ? -7.651 6.011 8.148 1.00 88.44 87 VAL A CA 1
ATOM 679 C C . VAL A 1 87 ? -8.479 7.246 8.512 1.00 88.44 87 VAL A C 1
ATOM 681 O O . VAL A 1 87 ? -9.190 7.222 9.513 1.00 88.44 87 VAL A O 1
ATOM 684 N N . VAL A 1 88 ? -8.421 8.310 7.706 1.00 85.31 88 VAL A N 1
ATOM 685 C CA . VAL A 1 88 ? -9.161 9.559 7.943 1.00 85.31 88 VAL A CA 1
ATOM 686 C C . VAL A 1 88 ? -10.507 9.588 7.206 1.00 85.31 88 VAL A C 1
ATOM 688 O O . VAL A 1 88 ? -11.493 10.079 7.755 1.00 85.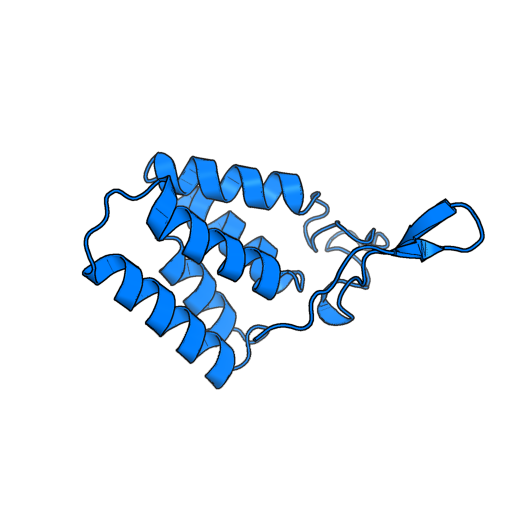31 88 VAL A O 1
ATOM 691 N N . GLU A 1 89 ? -10.552 9.115 5.957 1.00 84.38 89 GLU A N 1
ATOM 692 C CA . GLU A 1 89 ? -11.718 9.238 5.067 1.00 84.38 89 GLU A CA 1
ATOM 693 C C . GLU A 1 89 ? -12.778 8.157 5.313 1.00 84.38 89 GLU A C 1
ATOM 695 O O . GLU A 1 89 ? -13.964 8.451 5.479 1.00 84.38 89 GLU A O 1
ATOM 700 N N . ASP A 1 90 ? -12.349 6.899 5.291 1.00 76.06 90 ASP A N 1
ATOM 701 C CA . ASP A 1 90 ? -13.229 5.738 5.155 1.00 76.06 90 ASP A CA 1
ATOM 702 C C . ASP A 1 90 ? -13.406 4.994 6.470 1.00 76.06 90 ASP A C 1
ATOM 704 O O . ASP A 1 90 ? -14.482 4.483 6.798 1.00 76.06 90 ASP A O 1
ATOM 708 N N . LEU A 1 91 ? -12.342 4.975 7.255 1.00 63.12 91 LEU A N 1
ATOM 709 C CA . LEU A 1 91 ? -12.363 4.471 8.596 1.00 63.12 91 LEU A CA 1
ATOM 710 C C . LEU A 1 91 ? -12.849 5.601 9.510 1.00 63.12 91 LEU A C 1
ATOM 712 O O . LEU A 1 91 ? -12.118 6.523 9.842 1.00 63.12 91 LEU A O 1
ATOM 716 N N . ARG A 1 92 ? -14.052 5.466 10.081 1.00 61.72 92 ARG A N 1
ATOM 717 C CA . ARG A 1 92 ? -14.333 6.080 11.399 1.00 61.72 92 ARG A CA 1
ATOM 718 C C . ARG A 1 92 ? -13.531 5.381 12.511 1.00 61.72 92 ARG A C 1
ATOM 720 O O . ARG A 1 92 ? -14.020 5.246 13.633 1.00 61.72 92 ARG A O 1
ATOM 727 N N . ALA A 1 93 ? -12.365 4.830 12.184 1.00 56.88 93 ALA A N 1
ATOM 728 C CA . ALA A 1 93 ? -11.581 4.060 13.115 1.00 56.88 93 ALA A CA 1
ATOM 729 C C . ALA A 1 93 ? -11.006 5.003 14.162 1.00 56.88 93 ALA A C 1
ATOM 731 O O . ALA A 1 93 ? -10.570 6.116 13.874 1.00 56.88 93 ALA A O 1
ATOM 732 N N . GLY A 1 94 ? -11.059 4.550 15.409 1.00 65.06 94 GLY A N 1
ATOM 733 C CA . GLY A 1 94 ? -10.404 5.237 16.505 1.00 65.06 94 GLY A CA 1
ATOM 734 C C . GLY A 1 94 ? -8.887 5.276 16.317 1.00 65.06 94 GLY A C 1
ATOM 735 O O . GLY A 1 94 ? -8.328 4.728 15.367 1.00 65.06 94 GLY A O 1
ATOM 736 N N . GLN A 1 95 ? -8.214 5.901 17.279 1.00 73.81 95 GLN A N 1
ATOM 737 C CA . GLN A 1 95 ? -6.765 6.112 17.244 1.00 73.81 95 GLN A CA 1
ATOM 738 C C . GLN A 1 95 ? -5.956 4.814 17.083 1.00 73.81 95 GLN A C 1
ATOM 740 O O . GLN A 1 95 ? -4.872 4.854 16.513 1.00 73.81 95 GLN A O 1
ATOM 745 N N . ASP A 1 96 ? -6.490 3.669 17.513 1.00 84.12 96 ASP A N 1
ATOM 746 C CA . ASP A 1 96 ? -5.787 2.385 17.469 1.00 84.12 96 ASP A CA 1
ATOM 747 C C . ASP A 1 96 ? -5.412 1.951 16.044 1.00 84.12 96 ASP A C 1
ATOM 749 O O . ASP A 1 96 ? -4.282 1.531 15.818 1.00 84.12 96 ASP A O 1
ATOM 753 N N . VAL A 1 97 ? -6.309 2.105 15.061 1.00 85.69 97 VAL A N 1
ATOM 754 C CA . VAL A 1 97 ? -6.003 1.711 13.671 1.00 85.69 97 VAL A CA 1
ATOM 755 C C . VAL A 1 97 ? -4.972 2.650 13.052 1.00 85.69 97 VAL A C 1
ATOM 757 O O . VAL A 1 97 ? -4.066 2.192 12.361 1.00 85.69 97 VAL A O 1
ATOM 760 N N . ALA A 1 98 ? -5.045 3.947 13.363 1.00 87.88 98 ALA A N 1
ATOM 761 C CA . ALA A 1 98 ? -4.039 4.911 12.926 1.00 87.88 98 ALA A CA 1
ATOM 762 C C . ALA A 1 98 ? -2.639 4.545 13.451 1.00 87.88 98 ALA A C 1
ATOM 764 O O . ALA A 1 98 ? -1.667 4.594 12.703 1.00 87.88 98 ALA A O 1
ATOM 765 N N . LEU A 1 99 ? -2.542 4.122 14.718 1.00 91.75 99 LEU A N 1
ATOM 766 C CA . LEU A 1 99 ? -1.282 3.674 15.316 1.00 91.75 99 LEU A CA 1
ATOM 767 C C . LEU A 1 99 ? -0.769 2.372 14.690 1.00 91.75 99 LEU A C 1
ATOM 769 O O . LEU A 1 99 ? 0.439 2.210 14.538 1.00 91.75 99 LEU A O 1
ATOM 773 N N . VAL A 1 100 ? -1.663 1.452 14.323 1.00 92.25 100 VAL A N 1
ATOM 774 C CA . VAL A 1 100 ? -1.292 0.196 13.656 1.00 92.25 100 VAL A CA 1
ATOM 775 C C . VAL A 1 100 ? -0.727 0.461 12.261 1.00 92.25 100 VAL A C 1
ATOM 777 O O . VAL A 1 100 ? 0.357 -0.034 11.953 1.00 92.25 100 VAL A O 1
ATOM 780 N N . VAL A 1 101 ? -1.409 1.270 11.444 1.00 94.31 101 VAL A N 1
ATOM 781 C CA . VAL A 1 101 ? -0.934 1.628 10.096 1.00 94.31 101 VAL A CA 1
ATOM 782 C C . VAL A 1 101 ? 0.409 2.349 10.179 1.00 94.31 101 VAL A C 1
ATOM 784 O O . VAL A 1 101 ? 1.363 1.907 9.543 1.00 94.31 101 VAL A O 1
ATOM 787 N N . ALA A 1 102 ? 0.520 3.365 11.043 1.00 94.31 102 ALA A N 1
ATOM 788 C CA . ALA A 1 102 ? 1.773 4.085 11.259 1.00 94.31 102 ALA A CA 1
ATOM 789 C C . ALA A 1 102 ? 2.907 3.144 11.693 1.00 94.31 102 ALA A C 1
ATOM 791 O O . ALA A 1 102 ? 4.027 3.234 11.196 1.00 94.31 102 ALA A O 1
ATOM 792 N N . ARG A 1 103 ? 2.623 2.183 12.583 1.00 96.94 103 ARG A N 1
ATOM 793 C CA . ARG A 1 103 ? 3.638 1.233 13.040 1.00 96.94 103 ARG A CA 1
ATOM 794 C C . ARG A 1 103 ? 4.115 0.303 11.927 1.00 96.94 103 ARG A C 1
ATOM 796 O O . ARG A 1 103 ? 5.295 -0.045 11.894 1.00 96.94 103 ARG A O 1
ATOM 803 N N . TYR A 1 104 ? 3.220 -0.148 11.053 1.00 97.81 104 TYR A N 1
ATOM 804 C CA . TYR A 1 104 ? 3.614 -0.985 9.924 1.00 97.81 104 TYR A CA 1
ATOM 805 C C . TYR A 1 104 ? 4.394 -0.204 8.867 1.00 97.81 104 TYR A C 1
ATOM 807 O O . TYR A 1 104 ? 5.338 -0.765 8.316 1.00 97.81 104 TYR A O 1
ATOM 815 N N . GLU A 1 105 ? 4.057 1.063 8.636 1.00 97.12 105 GLU A N 1
ATOM 816 C CA . GLU A 1 105 ? 4.816 1.955 7.755 1.00 97.12 105 GLU A CA 1
ATOM 817 C C . GLU A 1 105 ? 6.256 2.134 8.263 1.00 97.12 105 GLU A C 1
ATOM 819 O O . GLU A 1 105 ? 7.201 1.824 7.541 1.00 97.12 105 GLU A O 1
ATOM 824 N N . GLU A 1 106 ? 6.437 2.463 9.550 1.00 97.75 106 GLU A N 1
ATOM 825 C CA . GLU A 1 106 ? 7.764 2.559 10.185 1.00 97.75 106 GLU A CA 1
ATOM 826 C C . GLU A 1 106 ? 8.595 1.273 10.023 1.00 97.75 106 GLU A C 1
ATOM 828 O O . GLU A 1 106 ? 9.789 1.313 9.722 1.00 97.75 106 GLU A O 1
ATOM 833 N N . LEU A 1 107 ? 7.977 0.107 10.239 1.00 97.94 107 LEU A N 1
ATOM 834 C CA . LEU A 1 107 ? 8.657 -1.184 10.100 1.00 97.94 107 LEU A CA 1
ATOM 835 C C . LEU A 1 107 ? 9.015 -1.494 8.642 1.00 97.94 107 LEU A C 1
ATOM 837 O O . LEU A 1 107 ? 10.046 -2.120 8.385 1.00 97.94 107 LEU A O 1
ATOM 841 N N . ALA A 1 108 ? 8.177 -1.081 7.691 1.00 96.75 108 ALA A N 1
ATOM 842 C CA . ALA A 1 108 ? 8.453 -1.247 6.272 1.00 96.75 108 ALA A CA 1
ATOM 843 C C . ALA A 1 108 ? 9.645 -0.391 5.836 1.00 96.75 108 ALA A C 1
ATOM 845 O O . ALA A 1 108 ? 10.510 -0.896 5.121 1.00 96.75 108 ALA A O 1
ATOM 846 N N . GLU A 1 109 ? 9.734 0.851 6.315 1.00 95.44 109 GLU A N 1
ATOM 847 C CA . GLU A 1 109 ? 10.898 1.714 6.105 1.00 95.44 109 GLU A CA 1
ATOM 848 C C . GLU A 1 109 ? 12.165 1.099 6.723 1.00 95.44 109 GLU A C 1
ATOM 850 O O . GLU A 1 109 ? 13.192 0.981 6.052 1.00 95.44 109 GLU A O 1
ATOM 855 N N . GLU A 1 110 ? 12.087 0.631 7.977 1.00 97.06 110 GLU A N 1
ATOM 856 C CA . GLU A 1 110 ? 13.220 0.033 8.699 1.00 97.06 110 GLU A CA 1
ATOM 857 C C . GLU A 1 110 ? 13.764 -1.220 7.996 1.00 97.06 110 GLU A C 1
ATOM 859 O O . GLU A 1 110 ? 14.977 -1.416 7.880 1.00 97.06 110 GLU A O 1
ATOM 864 N N . TRP A 1 111 ? 12.874 -2.098 7.533 1.00 96.25 111 TRP A N 1
ATOM 865 C CA . TRP A 1 111 ? 13.252 -3.368 6.910 1.00 96.25 111 TRP A CA 1
ATOM 866 C C . TRP A 1 111 ? 13.433 -3.275 5.392 1.00 96.25 111 TRP A C 1
ATOM 868 O O . TRP A 1 111 ? 13.842 -4.256 4.764 1.00 96.25 111 TRP A O 1
ATOM 878 N N . GLY A 1 112 ? 13.165 -2.106 4.812 1.00 93.00 112 GLY A N 1
ATOM 879 C CA . GLY A 1 112 ? 13.141 -1.846 3.381 1.00 93.00 112 GLY A CA 1
ATOM 880 C C . GLY A 1 112 ? 11.808 -2.245 2.752 1.00 93.00 112 GLY A C 1
ATOM 881 O O . GLY A 1 112 ? 11.440 -3.423 2.753 1.00 93.00 112 GLY A O 1
ATOM 882 N N . GLU A 1 113 ? 11.123 -1.276 2.142 1.00 88.50 113 GLU A N 1
ATOM 883 C CA . GLU A 1 113 ? 9.782 -1.443 1.560 1.00 88.50 113 GLU A CA 1
ATOM 884 C C . GLU A 1 113 ? 9.732 -2.533 0.482 1.00 88.50 113 GLU A C 1
ATOM 886 O O . GLU A 1 113 ? 8.795 -3.327 0.427 1.00 88.50 113 GLU A O 1
ATOM 891 N N . GLY A 1 114 ? 10.780 -2.624 -0.342 1.00 88.88 114 GLY A N 1
ATOM 892 C CA . GLY A 1 114 ? 10.898 -3.648 -1.380 1.00 88.88 114 GLY A CA 1
ATOM 893 C C . GLY A 1 114 ? 11.221 -5.049 -0.849 1.00 88.88 114 GLY A C 1
ATOM 894 O O . GLY A 1 114 ? 11.135 -6.019 -1.606 1.00 88.88 114 GLY A O 1
ATOM 895 N N . SER A 1 115 ? 11.590 -5.186 0.429 1.00 94.44 115 SER A N 1
ATOM 896 C CA . SER A 1 115 ? 11.901 -6.480 1.039 1.00 94.44 115 SER A CA 1
ATOM 897 C C . SER A 1 115 ? 10.636 -7.310 1.265 1.00 94.44 115 SER A C 1
ATOM 899 O O . SER A 1 115 ? 9.527 -6.791 1.372 1.00 94.44 115 SER A O 1
ATOM 901 N N . TRP A 1 116 ? 10.792 -8.627 1.423 1.00 95.38 116 TRP A N 1
ATOM 902 C CA . TRP A 1 116 ? 9.669 -9.491 1.804 1.00 95.38 116 TRP A CA 1
ATOM 903 C C . TRP A 1 116 ? 8.994 -9.038 3.106 1.00 95.38 116 TRP A C 1
ATOM 905 O O . TRP A 1 116 ? 7.773 -9.069 3.214 1.00 95.38 116 TRP A O 1
ATOM 915 N N . ARG A 1 117 ? 9.780 -8.575 4.086 1.00 97.25 117 ARG A N 1
ATOM 916 C CA . ARG A 1 117 ? 9.247 -8.081 5.360 1.00 97.25 117 ARG A CA 1
ATOM 917 C C . ARG A 1 117 ? 8.482 -6.771 5.187 1.00 97.25 117 ARG A C 1
ATOM 919 O O . ARG A 1 117 ? 7.393 -6.660 5.735 1.00 97.25 117 ARG A O 1
ATOM 926 N N . GLY A 1 118 ? 9.000 -5.840 4.386 1.00 96.44 118 GLY A N 1
ATOM 927 C CA . GLY A 1 118 ? 8.302 -4.596 4.050 1.00 96.44 118 GLY A CA 1
ATOM 928 C C . GLY A 1 118 ? 6.972 -4.854 3.338 1.00 96.44 118 GLY A C 1
ATOM 929 O O . GLY A 1 118 ? 5.950 -4.284 3.708 1.00 96.44 118 GLY A O 1
ATOM 930 N N . ARG A 1 119 ? 6.943 -5.815 2.408 1.00 96.19 119 ARG A N 1
ATOM 931 C CA . ARG A 1 119 ? 5.707 -6.251 1.732 1.00 96.19 119 ARG A CA 1
ATOM 932 C C . ARG A 1 119 ? 4.688 -6.861 2.695 1.00 96.19 119 ARG A C 1
ATOM 934 O O . ARG A 1 119 ? 3.495 -6.622 2.547 1.00 96.19 119 ARG A O 1
ATOM 941 N N . LEU A 1 120 ? 5.133 -7.628 3.694 1.00 97.62 120 LEU A N 1
ATOM 942 C CA . LEU A 1 120 ? 4.236 -8.135 4.738 1.00 97.62 120 LEU A CA 1
ATOM 943 C C . LEU A 1 120 ? 3.653 -6.999 5.587 1.00 97.62 120 LEU A C 1
ATOM 945 O O . LEU A 1 120 ? 2.467 -7.038 5.896 1.00 97.62 120 LEU A O 1
ATOM 949 N N . CYS A 1 121 ? 4.447 -5.981 5.927 1.00 98.12 121 CYS A N 1
ATOM 950 C CA . CYS A 1 121 ? 3.948 -4.787 6.613 1.00 98.12 121 CYS A CA 1
ATOM 951 C C . CYS A 1 121 ? 2.874 -4.070 5.782 1.00 98.12 121 CYS A C 1
ATOM 953 O O . CYS A 1 121 ? 1.813 -3.758 6.311 1.00 98.12 121 CYS A O 1
ATOM 955 N N . ALA A 1 122 ? 3.113 -3.889 4.480 1.00 97.19 122 ALA A N 1
ATOM 956 C CA . ALA A 1 122 ? 2.146 -3.326 3.537 1.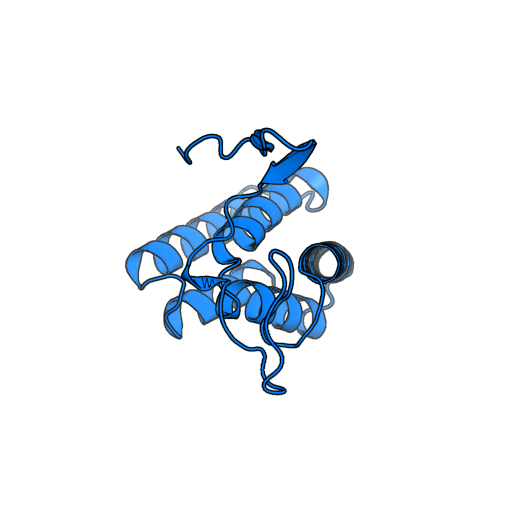00 97.19 122 ALA A CA 1
ATOM 957 C C . ALA A 1 122 ? 0.821 -4.109 3.502 1.00 97.19 122 ALA A C 1
ATOM 959 O O . ALA A 1 122 ? -0.250 -3.511 3.569 1.00 97.19 122 ALA A O 1
ATOM 960 N N . ILE A 1 123 ? 0.888 -5.444 3.439 1.00 97.81 123 ILE A N 1
ATOM 961 C CA . ILE A 1 123 ? -0.300 -6.307 3.480 1.00 97.81 123 ILE A CA 1
ATOM 962 C C . ILE A 1 123 ? -1.046 -6.125 4.802 1.00 97.81 123 ILE A C 1
ATOM 964 O O . ILE A 1 123 ? -2.242 -5.866 4.792 1.00 97.81 123 ILE A O 1
ATOM 968 N N . HIS A 1 124 ? -0.351 -6.237 5.936 1.00 97.25 124 HIS A N 1
ATOM 969 C CA . HIS A 1 124 ? -0.985 -6.162 7.252 1.00 97.25 124 HIS A CA 1
ATOM 970 C C . HIS A 1 124 ? -1.573 -4.787 7.571 1.00 97.25 124 HIS A C 1
ATOM 972 O O . HIS A 1 124 ? -2.546 -4.718 8.310 1.00 97.25 124 HIS A O 1
ATOM 978 N N . ALA A 1 125 ? -1.021 -3.709 7.016 1.00 95.44 125 ALA A N 1
ATOM 979 C CA . ALA A 1 125 ? -1.583 -2.372 7.166 1.00 95.44 125 ALA A CA 1
ATOM 980 C C . ALA A 1 125 ? -2.898 -2.171 6.387 1.00 95.44 125 ALA A C 1
ATOM 982 O O . ALA A 1 125 ? -3.639 -1.236 6.680 1.00 95.44 125 ALA A O 1
ATOM 983 N N . ALA A 1 126 ? -3.180 -3.017 5.392 1.00 95.00 126 ALA A N 1
ATOM 984 C CA . ALA A 1 126 ? -4.390 -2.951 4.576 1.00 95.00 126 ALA A CA 1
ATOM 985 C C . ALA A 1 126 ? -5.567 -3.789 5.115 1.00 95.00 126 ALA A C 1
ATOM 987 O O . ALA A 1 126 ? -6.648 -3.738 4.525 1.00 95.00 126 ALA A O 1
ATOM 988 N N . LEU A 1 127 ? -5.355 -4.562 6.185 1.00 91.88 127 LEU A N 1
ATOM 989 C CA . LEU A 1 127 ? -6.357 -5.422 6.830 1.00 91.88 127 LEU A CA 1
ATOM 990 C C . LEU A 1 127 ? -7.011 -4.704 8.016 1.00 91.88 127 LEU A C 1
ATOM 992 O O . LEU A 1 127 ? -8.258 -4.739 8.100 1.00 91.88 127 LEU A O 1
#

Secondary structure (DSSP, 8-state):
-------EE-TTS-EE----GGG-SB-TTS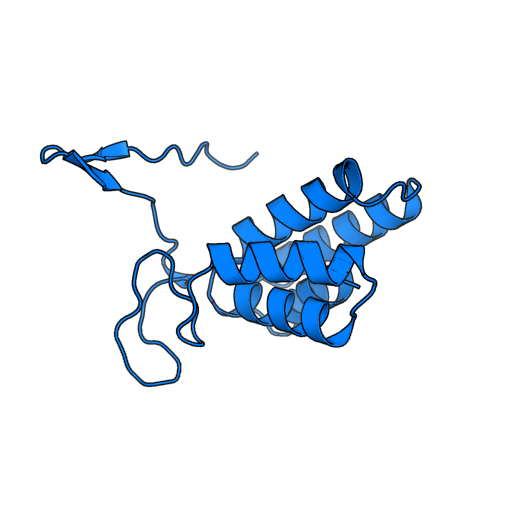PBPPTTB-TTS-BHHHHHHHHHHHHTTT-HHHHHHHHHHHHHTT-HHHHHHHHHHHHHHT----HHHHHHHHHHHHHHHHH-TTSHHHHHHHHHHT-

Radius of gyration: 14.96 Å; chains: 1; bounding box: 30×32×43 Å

InterPro domains:
  IPR008921 DNA polymerase III, clamp loader complex, gamma/delta/delta subunit, C-terminal [SSF48019] (44-126)

Foldseek 3Di:
DDDPQDFDQDPVRDTDRPQPPLLFDAAPVRHGDDSQAWSPGDGLVVLLVQLLVCLLVVVLVSVLVSLLRCLQNSNPVVLLVSLCVCCPPRDPDPVVLVVLSVVLCVQLVVVPSNDPSVSVSSSRNSD

pLDDT: mean 87.17, std 15.16, range [35.06, 98.62]